Protein AF-A0A699VUV1-F1 (afdb_monomer)

Mean predicted aligned error: 17.01 Å

pLDDT: mean 78.97, std 15.2, range [47.81, 97.5]

Foldseek 3Di:
DDDDDDDPPPCPPVVVVVVVVPPPPPPVPDPQQPDAEPVPRHTRDYVVPDDDDPPD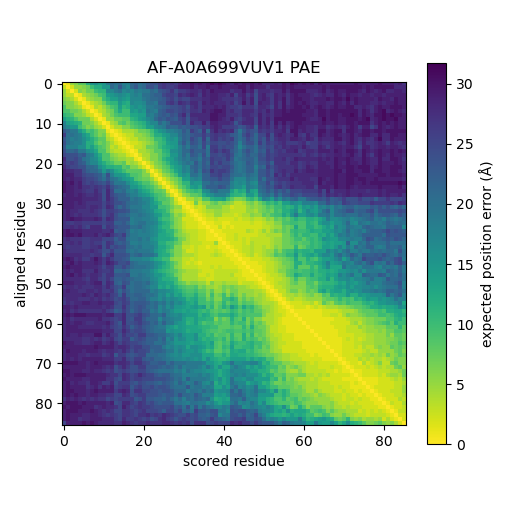DPVNVVVVVVVVVVVVVVVVVVVVVVVVVD

Radius of gyration: 29.76 Å; Cα contacts (8 Å, |Δi|>4): 32; chains: 1; bounding box: 48×71×72 Å

Structure (mmCIF, N/CA/C/O backbone):
data_AF-A0A699VUV1-F1
#
_entry.id   AF-A0A699VUV1-F1
#
loop_
_atom_site.group_PDB
_atom_site.id
_atom_site.type_symbol
_atom_site.label_atom_id
_atom_site.label_alt_id
_atom_site.label_comp_id
_atom_site.label_asym_id
_atom_site.label_entity_id
_atom_site.label_seq_id
_atom_site.pdbx_PDB_ins_code
_atom_site.Cartn_x
_atom_site.Cartn_y
_atom_site.Cartn_z
_atom_site.occupancy
_atom_site.B_iso_or_equiv
_atom_site.auth_seq_id
_atom_site.auth_comp_id
_atom_site.auth_asym_id
_atom_site.auth_atom_id
_atom_site.pdbx_PDB_model_num
ATOM 1 N N . MET A 1 1 ? -15.093 -65.274 35.317 1.00 49.44 1 MET A N 1
ATOM 2 C CA . MET A 1 1 ? -15.151 -63.797 35.208 1.00 49.44 1 MET A CA 1
ATOM 3 C C . MET A 1 1 ? -14.481 -63.390 33.900 1.00 49.44 1 MET A C 1
ATOM 5 O O . MET A 1 1 ? -13.262 -63.369 33.833 1.00 49.44 1 MET A O 1
ATOM 9 N N . GLY A 1 2 ? -15.249 -63.211 32.822 1.00 52.00 2 GLY A N 1
ATOM 10 C CA . GLY A 1 2 ? -14.696 -62.939 31.490 1.00 52.00 2 GLY A CA 1
ATOM 11 C C . GLY A 1 2 ? -14.573 -61.441 31.230 1.00 52.00 2 GLY A C 1
ATOM 12 O O . GLY A 1 2 ? -15.574 -60.786 30.946 1.00 52.00 2 GLY A O 1
ATOM 13 N N . SER A 1 3 ? -13.364 -60.892 31.323 1.00 63.34 3 SER A N 1
ATOM 14 C CA . SER A 1 3 ? -13.099 -59.488 30.997 1.00 63.34 3 SER A CA 1
ATOM 15 C C . SER A 1 3 ? -13.188 -59.268 29.485 1.00 63.34 3 SER A C 1
ATOM 17 O O . SER A 1 3 ? -12.248 -59.558 28.746 1.00 63.34 3 SER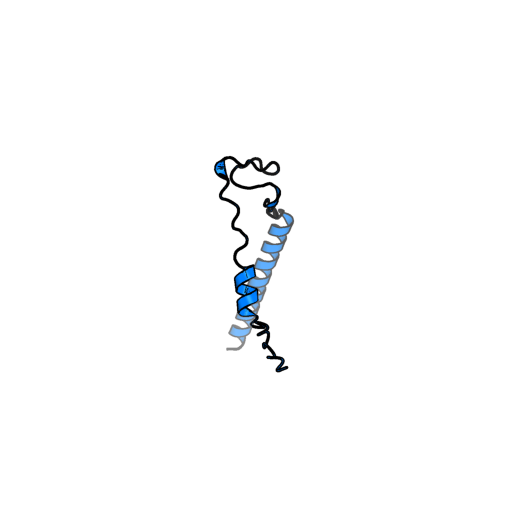 A O 1
ATOM 19 N N . LYS A 1 4 ? -14.322 -58.742 29.009 1.00 62.12 4 LYS A N 1
ATOM 20 C CA . LYS A 1 4 ? -14.473 -58.248 27.632 1.00 62.12 4 LYS A CA 1
ATOM 21 C C . LYS A 1 4 ? -13.561 -57.034 27.431 1.00 62.12 4 LYS A C 1
ATOM 23 O O . LYS A 1 4 ? -13.849 -55.944 27.924 1.00 62.12 4 LYS A O 1
ATOM 28 N N . LYS A 1 5 ? -12.461 -57.215 26.695 1.00 67.00 5 LYS A N 1
ATOM 29 C CA . LYS A 1 5 ? -11.643 -56.106 26.187 1.00 67.00 5 LYS A CA 1
ATOM 30 C C . LYS A 1 5 ? -12.442 -55.362 25.116 1.00 67.00 5 LYS A C 1
ATOM 32 O O . LYS A 1 5 ? -12.727 -55.906 24.056 1.00 67.00 5 LYS A O 1
ATOM 37 N N . LYS A 1 6 ? -12.807 -54.118 25.418 1.00 58.12 6 LYS A N 1
ATOM 38 C CA . LYS A 1 6 ? -13.348 -53.147 24.462 1.00 58.12 6 LYS A CA 1
ATOM 39 C C . LYS A 1 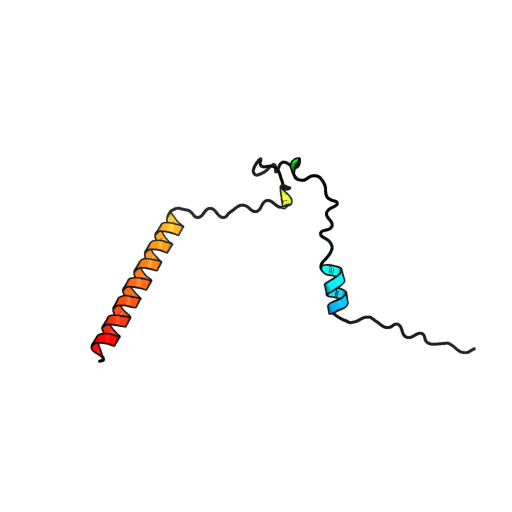6 ? -12.173 -52.464 23.771 1.00 58.12 6 LYS A C 1
ATOM 41 O O . LYS A 1 6 ? -11.347 -51.848 24.440 1.00 58.12 6 LYS A O 1
ATOM 46 N N . ASN A 1 7 ? -12.080 -52.630 22.455 1.00 52.12 7 ASN A N 1
ATOM 47 C CA . ASN A 1 7 ? -11.089 -51.937 21.647 1.00 52.12 7 ASN A CA 1
ATOM 48 C C . ASN A 1 7 ? -11.514 -50.468 21.557 1.00 52.12 7 ASN A C 1
ATOM 50 O O . ASN A 1 7 ? -12.580 -50.165 21.021 1.00 52.12 7 ASN A O 1
ATOM 54 N N . VAL A 1 8 ? -10.730 -49.572 22.151 1.00 58.94 8 VAL A N 1
ATOM 55 C CA . VAL A 1 8 ? -10.896 -48.136 21.934 1.00 58.94 8 VAL A CA 1
ATOM 56 C C . VAL A 1 8 ? -10.331 -47.876 20.550 1.00 58.94 8 VAL A C 1
ATOM 58 O O . VAL A 1 8 ? -9.116 -47.862 20.369 1.00 58.94 8 VAL A O 1
ATOM 61 N N . VAL A 1 9 ? -11.215 -47.735 19.561 1.00 55.69 9 VAL A N 1
ATOM 62 C CA . VAL A 1 9 ? -10.810 -47.263 18.242 1.00 55.69 9 VAL A CA 1
ATOM 63 C C . VAL A 1 9 ? -10.355 -45.817 18.436 1.00 55.69 9 VAL A C 1
ATOM 65 O O . VAL A 1 9 ? -11.149 -44.908 18.664 1.00 55.69 9 VAL A O 1
ATOM 68 N N . VAL A 1 10 ? -9.043 -45.617 18.492 1.00 58.66 10 VAL A N 1
ATOM 69 C CA . VAL A 1 10 ? -8.466 -44.280 18.430 1.00 58.66 10 VAL A CA 1
ATOM 70 C C . VAL A 1 10 ? -8.659 -43.861 16.984 1.00 58.66 10 VAL A C 1
ATOM 72 O O . VAL A 1 10 ? -8.070 -44.448 16.077 1.00 58.66 10 VAL A O 1
ATOM 75 N N . THR A 1 11 ? -9.571 -42.926 16.750 1.00 64.25 11 THR A N 1
ATOM 76 C CA . THR A 1 11 ? -9.794 -42.334 15.434 1.00 64.25 11 THR A CA 1
ATOM 77 C C . THR A 1 11 ? -8.577 -41.475 15.101 1.00 64.25 11 THR A C 1
ATOM 79 O O . THR A 1 11 ? -8.556 -40.274 15.341 1.00 64.25 11 THR A O 1
ATOM 82 N N . SER A 1 12 ? -7.521 -42.123 14.613 1.00 62.09 12 SER A N 1
ATOM 83 C CA . SER A 1 12 ? -6.246 -41.508 14.233 1.00 62.09 12 SER A CA 1
ATOM 84 C C . SER A 1 12 ? -6.299 -40.832 12.865 1.00 62.09 12 SER A C 1
ATOM 86 O O . SER A 1 12 ? -5.256 -40.413 12.372 1.00 62.09 12 SER A O 1
ATOM 88 N N . ASP A 1 13 ? -7.472 -40.787 12.223 1.00 74.19 13 ASP A N 1
ATOM 89 C CA . ASP A 1 13 ? -7.625 -40.207 10.895 1.00 74.19 13 ASP A CA 1
ATOM 90 C C . ASP A 1 13 ? -7.319 -38.700 10.959 1.00 74.19 13 ASP A C 1
ATOM 92 O O . ASP A 1 13 ? -8.078 -37.938 11.574 1.00 74.19 13 ASP A O 1
ATOM 96 N N . PRO A 1 14 ? -6.218 -38.240 10.335 1.00 67.00 14 PRO A N 1
ATOM 97 C CA . PRO A 1 14 ? -5.862 -36.830 10.314 1.00 67.00 14 PRO A CA 1
ATOM 98 C C . PRO A 1 14 ? -6.976 -35.974 9.707 1.00 67.00 14 PRO A C 1
ATOM 100 O O . PRO A 1 14 ? -7.136 -34.822 10.104 1.00 67.00 14 PRO A O 1
ATOM 103 N N . LEU A 1 15 ? -7.774 -36.529 8.787 1.00 70.44 15 LEU A N 1
ATOM 104 C CA . LEU A 1 15 ? -8.870 -35.816 8.136 1.00 70.44 15 LEU A CA 1
ATOM 105 C C . LEU A 1 15 ? -10.010 -35.503 9.108 1.00 70.44 15 LEU A C 1
ATOM 107 O O . LEU A 1 15 ? -10.587 -34.418 9.031 1.00 70.44 15 LEU A O 1
ATOM 111 N N . ALA A 1 16 ? -10.280 -36.390 10.069 1.00 65.50 16 ALA A N 1
ATOM 112 C CA . ALA A 1 16 ? -11.273 -36.150 11.115 1.00 65.50 16 ALA A CA 1
ATOM 113 C C . ALA A 1 16 ? -10.834 -35.004 12.047 1.00 65.50 16 ALA A C 1
ATOM 115 O O . ALA A 1 16 ? -11.626 -34.117 12.360 1.00 65.50 16 ALA A O 1
ATOM 116 N N . LEU A 1 17 ? -9.541 -34.951 12.396 1.00 64.25 17 LEU A N 1
ATOM 117 C CA . LEU A 1 17 ? -8.950 -33.861 13.187 1.00 64.25 17 LEU A CA 1
ATOM 118 C C . LEU A 1 17 ? -8.900 -32.521 12.427 1.00 64.25 17 LEU A C 1
ATOM 120 O O . LEU A 1 17 ? -8.955 -31.452 13.039 1.00 64.25 17 LEU A O 1
ATOM 124 N N . ILE A 1 18 ? -8.769 -32.558 11.097 1.00 62.19 18 ILE A N 1
ATOM 125 C CA . ILE A 1 18 ? -8.789 -31.364 10.240 1.00 62.19 18 ILE A CA 1
ATOM 126 C C . ILE A 1 18 ? -10.222 -30.828 10.102 1.00 62.19 18 ILE A C 1
ATOM 128 O O . ILE A 1 18 ? -10.419 -29.620 10.223 1.00 62.19 18 ILE A O 1
ATOM 132 N N . ALA A 1 19 ? -11.221 -31.702 9.940 1.00 59.44 19 ALA A N 1
ATOM 133 C CA . ALA A 1 19 ? -12.631 -31.318 9.828 1.00 59.44 19 ALA A CA 1
ATOM 134 C C . ALA A 1 19 ? -13.178 -30.638 11.101 1.00 59.44 19 ALA A C 1
ATOM 136 O O . ALA A 1 19 ? -13.961 -29.690 11.010 1.00 59.44 19 ALA A O 1
ATOM 137 N N . GLU A 1 20 ? -12.720 -31.054 12.288 1.00 56.34 20 GLU A N 1
ATOM 138 C CA . GLU A 1 20 ? -13.049 -30.383 13.556 1.00 56.34 20 GLU A CA 1
ATOM 139 C C . GLU A 1 20 ? -12.403 -28.991 13.690 1.00 56.34 20 GLU A C 1
ATOM 141 O O . GLU A 1 20 ? -12.919 -28.124 14.401 1.00 56.34 20 GLU A O 1
ATOM 146 N N . LYS A 1 21 ? -11.274 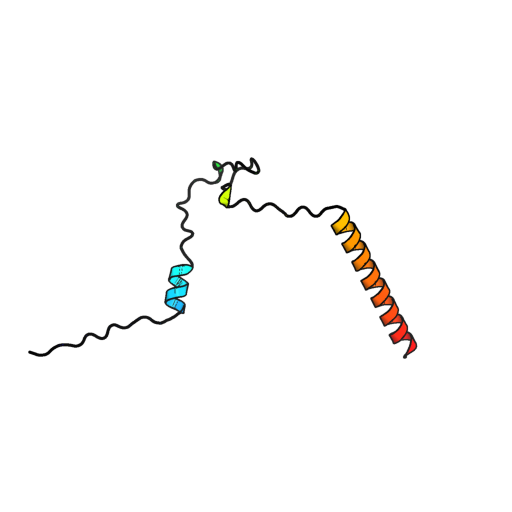-28.744 13.010 1.00 55.84 21 LYS A N 1
ATOM 147 C CA . LYS A 1 21 ? -10.552 -27.461 13.064 1.00 55.84 21 LYS A CA 1
ATOM 148 C C . LYS A 1 21 ? -11.087 -26.406 12.102 1.00 55.84 21 LYS A C 1
ATOM 150 O O . LYS A 1 21 ? -10.860 -25.225 12.350 1.00 55.84 21 LYS A O 1
ATOM 155 N N . THR A 1 22 ? -11.780 -26.788 11.032 1.00 47.81 22 THR A N 1
ATOM 156 C CA . THR A 1 22 ? -12.175 -25.844 9.971 1.00 47.81 22 THR A CA 1
ATOM 157 C C . THR A 1 22 ? -13.474 -25.082 10.228 1.00 47.81 22 THR A C 1
ATOM 159 O O . THR A 1 22 ? -13.838 -24.252 9.407 1.00 47.81 22 THR A O 1
ATOM 162 N N . ASN A 1 23 ? -14.166 -25.298 11.351 1.00 52.38 23 ASN A N 1
ATOM 163 C CA . ASN A 1 23 ? -15.455 -24.646 11.622 1.00 52.38 23 ASN A CA 1
ATOM 164 C C . ASN A 1 23 ? -15.537 -24.094 13.054 1.00 52.38 23 ASN A C 1
ATOM 166 O O . ASN A 1 23 ? -16.346 -24.539 13.863 1.00 52.38 23 ASN A O 1
ATOM 170 N N . LYS A 1 24 ? -14.670 -23.131 13.389 1.00 51.81 24 LYS A N 1
ATOM 171 C CA . LYS A 1 24 ? -14.748 -22.373 14.655 1.00 51.81 24 LYS A CA 1
ATOM 172 C C . LYS A 1 24 ? -14.805 -20.857 14.477 1.00 51.81 24 LYS A C 1
ATOM 174 O O . LYS A 1 24 ? -14.671 -20.134 15.457 1.00 51.81 24 LYS A O 1
ATOM 179 N N . ASP A 1 25 ? -15.100 -20.398 13.267 1.00 53.56 25 ASP A N 1
ATOM 180 C CA . ASP A 1 25 ? -15.480 -19.008 13.002 1.00 53.56 25 ASP A CA 1
ATOM 181 C C . ASP A 1 25 ? -17.008 -18.857 12.965 1.00 53.56 25 ASP A C 1
ATOM 183 O O . ASP A 1 25 ? -17.554 -18.030 12.238 1.00 53.56 25 ASP A O 1
ATOM 187 N N . ASP A 1 26 ? -17.720 -19.647 13.775 1.00 56.75 26 ASP A N 1
ATOM 188 C CA . ASP A 1 26 ? -19.112 -19.361 14.122 1.00 56.75 26 ASP A CA 1
ATOM 189 C C . ASP 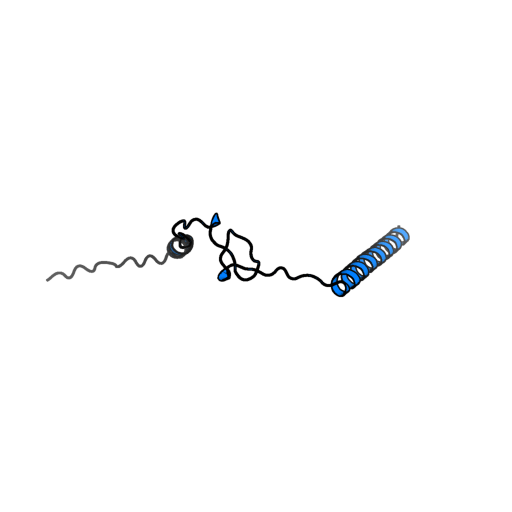A 1 26 ? -19.111 -18.201 15.138 1.00 56.75 26 ASP A C 1
ATOM 191 O O . ASP A 1 26 ? -19.470 -18.326 16.313 1.00 56.75 26 ASP A O 1
ATOM 195 N N . GLU A 1 27 ? -18.601 -17.041 14.700 1.00 61.97 27 GLU A N 1
ATOM 196 C CA . GLU A 1 27 ? -18.897 -15.771 15.341 1.00 61.97 27 GLU A CA 1
ATOM 197 C C . GLU A 1 27 ? -20.406 -15.615 15.225 1.00 61.97 27 GLU A C 1
ATOM 199 O O . GLU A 1 27 ? -20.930 -15.194 14.193 1.00 61.97 27 GLU A O 1
ATOM 204 N N . LYS A 1 28 ? -21.105 -16.004 16.298 1.00 60.94 28 LYS A N 1
ATOM 205 C CA . LYS A 1 28 ? -22.472 -15.603 16.634 1.00 60.94 28 LYS A CA 1
ATOM 206 C C . LYS A 1 28 ? -22.744 -14.272 15.949 1.00 60.94 28 LYS A C 1
ATOM 208 O O . LYS A 1 28 ? -22.195 -13.283 16.427 1.00 60.94 28 LYS A O 1
ATOM 213 N N . LYS A 1 29 ? -23.493 -14.284 14.829 1.00 61.66 29 LYS A N 1
ATOM 214 C CA . LYS A 1 29 ? -23.659 -13.168 13.876 1.00 61.66 29 LYS A CA 1
ATOM 215 C C . LYS A 1 29 ? -24.118 -11.909 14.601 1.00 61.66 29 LYS A C 1
ATOM 217 O O . LYS A 1 29 ? -25.301 -11.585 14.653 1.00 61.66 29 LYS A O 1
ATOM 222 N N . LYS A 1 30 ? -23.180 -11.225 15.237 1.00 68.88 30 LYS A N 1
ATOM 223 C CA . LYS A 1 30 ? -23.384 -9.926 15.834 1.00 68.88 30 LYS A CA 1
ATOM 224 C C . LYS A 1 30 ? -23.406 -8.996 14.643 1.00 68.88 30 LYS A C 1
ATOM 226 O O . LYS A 1 30 ? -22.578 -9.125 13.747 1.00 68.88 30 LYS A O 1
ATOM 231 N N . ASP A 1 31 ? -24.397 -8.125 14.602 1.00 79.00 31 ASP A N 1
ATOM 232 C CA . ASP A 1 31 ? -24.541 -7.167 13.519 1.00 79.00 31 ASP A CA 1
ATOM 233 C C . ASP A 1 31 ? -23.265 -6.311 13.397 1.00 79.00 31 ASP A C 1
ATOM 235 O O . ASP A 1 31 ? -23.047 -5.369 14.164 1.00 79.00 31 ASP A O 1
ATOM 239 N N . MET A 1 32 ? -22.399 -6.681 12.449 1.00 81.88 32 MET A N 1
ATOM 240 C CA . MET A 1 32 ? -21.111 -6.033 12.207 1.00 81.88 32 MET A CA 1
ATOM 241 C C . MET A 1 32 ? -21.289 -4.617 11.660 1.00 81.88 32 MET A C 1
ATOM 243 O O . MET A 1 32 ? -20.382 -3.800 11.809 1.00 81.88 32 MET A O 1
ATOM 247 N N . SER A 1 33 ? -22.456 -4.290 11.085 1.00 80.75 33 SER A N 1
ATOM 248 C CA . SER A 1 33 ? -22.734 -2.950 10.552 1.00 80.75 33 SER A CA 1
ATOM 249 C C . SER A 1 33 ? -22.670 -1.875 11.639 1.00 80.75 33 SER A C 1
ATOM 251 O O . SER A 1 33 ? -22.293 -0.742 11.373 1.00 80.75 33 SER A O 1
ATOM 253 N N . ARG A 1 34 ? -22.935 -2.249 12.896 1.00 85.56 34 ARG A N 1
ATOM 254 C CA . ARG A 1 34 ? -22.860 -1.355 14.060 1.00 85.56 34 ARG A CA 1
ATOM 255 C C . ARG A 1 34 ? -21.483 -1.314 14.721 1.00 85.56 34 ARG A C 1
ATOM 257 O O . ARG A 1 34 ? -21.246 -0.489 15.604 1.00 85.56 34 ARG A O 1
ATOM 264 N N . VAL A 1 35 ? -20.573 -2.213 14.346 1.00 89.88 35 VAL A N 1
ATOM 265 C CA . VAL A 1 35 ? -19.234 -2.290 14.939 1.00 89.88 35 VAL A CA 1
ATOM 266 C C . VAL A 1 35 ? -18.336 -1.260 14.270 1.00 89.88 35 VAL A C 1
ATOM 268 O O . VAL A 1 35 ? -17.949 -1.422 13.116 1.00 89.88 35 VAL A O 1
ATOM 271 N N . LYS A 1 36 ? -17.959 -0.216 15.010 1.00 91.75 36 LYS A N 1
ATOM 272 C CA . LYS A 1 36 ? -17.009 0.801 14.550 1.00 91.75 36 LYS A CA 1
ATOM 273 C C . LYS A 1 36 ? -15.589 0.468 14.999 1.00 91.75 36 LYS A C 1
ATOM 275 O O . LYS A 1 36 ? -15.303 0.391 16.192 1.00 91.75 36 LYS A O 1
ATOM 280 N N . CYS A 1 37 ? -14.671 0.332 14.049 1.00 91.94 37 CYS A N 1
ATOM 281 C CA . CYS A 1 37 ? -13.256 0.138 14.338 1.00 91.94 37 CYS A CA 1
ATOM 282 C C . CYS A 1 37 ? -12.630 1.431 14.884 1.00 91.94 37 CYS A C 1
ATOM 284 O O . CYS A 1 37 ? -12.624 2.460 14.206 1.00 91.94 37 CYS A O 1
ATOM 286 N N . TYR A 1 38 ? -12.040 1.385 16.081 1.00 90.56 38 TYR A N 1
ATOM 287 C CA . TYR A 1 38 ? -11.373 2.546 16.688 1.00 90.56 38 TYR A CA 1
ATOM 288 C C . TYR A 1 38 ? -10.164 3.047 15.880 1.00 90.56 38 TYR A C 1
ATOM 290 O O . TYR A 1 38 ? -9.919 4.252 15.834 1.00 90.56 38 TYR A O 1
ATOM 298 N N . ASN A 1 39 ? -9.447 2.146 15.197 1.00 89.19 39 ASN A N 1
ATOM 299 C CA . ASN A 1 39 ? -8.217 2.477 14.470 1.00 89.19 39 ASN A CA 1
ATOM 300 C C . ASN A 1 39 ? -8.470 3.206 13.142 1.00 89.19 39 ASN A C 1
ATOM 302 O O . ASN A 1 39 ? -7.736 4.132 12.808 1.00 89.19 39 ASN A O 1
ATOM 306 N N . CYS A 1 40 ? -9.479 2.793 12.368 1.00 89.25 40 CYS A N 1
ATOM 307 C CA . CYS A 1 40 ? -9.765 3.376 11.047 1.00 89.25 40 CYS A CA 1
ATOM 308 C C . CYS A 1 40 ? -11.067 4.186 10.991 1.00 89.25 40 CYS A C 1
ATOM 310 O O . CYS A 1 40 ? -11.365 4.787 9.962 1.00 89.25 40 CYS A O 1
ATOM 312 N N . LYS A 1 41 ? -11.840 4.197 12.086 1.00 89.50 41 LYS A N 1
ATOM 313 C CA . LYS A 1 41 ? -13.143 4.864 12.238 1.00 89.50 41 LYS A CA 1
ATOM 314 C C . LYS A 1 41 ? -14.218 4.433 11.231 1.00 89.50 41 LYS A C 1
ATOM 316 O O . LYS A 1 41 ? -15.228 5.125 11.115 1.00 89.50 41 LYS A O 1
ATOM 321 N N . LYS A 1 42 ? -14.028 3.296 10.555 1.00 89.62 42 LYS A N 1
ATOM 322 C CA . LYS A 1 42 ? -15.010 2.669 9.658 1.00 89.62 42 LYS A CA 1
ATOM 323 C C . LYS A 1 42 ? -15.803 1.588 10.388 1.00 89.62 42 LYS A C 1
ATOM 325 O O . LYS A 1 42 ? -15.292 0.968 11.321 1.00 89.62 42 LYS A O 1
ATOM 330 N N . GLU A 1 43 ? -17.036 1.382 9.951 1.00 91.25 43 GLU A N 1
ATOM 331 C CA . GLU A 1 43 ? -17.919 0.322 10.440 1.00 91.25 43 GLU A CA 1
ATOM 332 C C . GLU A 1 43 ? -17.604 -1.032 9.773 1.00 91.25 43 GLU A C 1
ATOM 334 O O . GLU A 1 43 ? -16.846 -1.087 8.798 1.00 91.25 43 GLU A O 1
ATOM 339 N N . GLY A 1 44 ? -18.141 -2.132 10.307 1.00 89.88 44 GLY A N 1
ATOM 340 C CA . GLY A 1 44 ? -18.075 -3.458 9.682 1.00 89.88 44 GLY A CA 1
ATOM 341 C C . GLY A 1 44 ? -16.968 -4.398 10.171 1.00 89.88 44 GLY A C 1
ATOM 342 O O . GLY A 1 44 ? -16.919 -5.529 9.700 1.00 89.88 44 GLY A O 1
ATOM 343 N N . HIS A 1 45 ? -16.074 -3.976 11.074 1.00 91.44 45 HIS A N 1
ATOM 344 C CA . HIS A 1 45 ? -15.020 -4.850 11.622 1.00 91.44 45 HIS A CA 1
ATOM 345 C C . HIS A 1 45 ? -14.515 -4.393 12.993 1.00 91.44 45 HIS A C 1
ATOM 347 O O . HIS A 1 45 ? -14.541 -3.203 13.324 1.00 91.44 45 HIS A O 1
ATOM 353 N N . PHE A 1 46 ? -13.977 -5.333 13.773 1.00 89.50 46 PHE A N 1
ATOM 354 C CA . PHE A 1 46 ? -13.307 -5.020 15.029 1.00 89.50 46 PHE A CA 1
ATOM 355 C C . PHE A 1 46 ? -11.888 -4.494 14.803 1.00 89.50 46 PHE A C 1
ATOM 357 O O . PHE A 1 46 ? -11.216 -4.803 13.819 1.00 89.50 46 PHE A O 1
ATOM 364 N N . ALA A 1 47 ? -11.379 -3.739 15.780 1.00 88.81 47 ALA A N 1
ATOM 365 C CA . ALA A 1 47 ? -9.997 -3.261 15.755 1.00 88.81 47 ALA A CA 1
ATOM 366 C C . ALA A 1 47 ? -8.964 -4.406 15.761 1.00 88.81 47 ALA A C 1
ATOM 368 O O . ALA A 1 47 ? -7.858 -4.212 15.263 1.00 88.81 47 ALA A O 1
ATOM 369 N N . LYS A 1 48 ? -9.325 -5.592 16.277 1.00 89.25 48 LYS A N 1
ATOM 370 C CA . LYS A 1 48 ? -8.482 -6.800 16.250 1.00 89.25 48 LYS A CA 1
ATOM 371 C C . LYS A 1 48 ? -8.227 -7.299 14.822 1.00 89.25 48 LYS A C 1
ATOM 373 O O . LYS A 1 48 ? -7.137 -7.780 14.534 1.00 89.25 48 LYS A O 1
ATOM 378 N N . ASP A 1 49 ? -9.195 -7.106 13.931 1.00 87.38 49 ASP A N 1
ATOM 379 C CA . ASP A 1 49 ? -9.129 -7.552 12.535 1.00 87.38 49 ASP A CA 1
ATOM 380 C C . ASP A 1 49 ? -8.540 -6.477 11.612 1.00 87.38 49 ASP A C 1
ATOM 382 O O . ASP A 1 49 ? -8.362 -6.690 10.410 1.00 87.38 49 ASP A O 1
ATOM 386 N N . TYR A 1 50 ? -8.212 -5.303 12.163 1.00 89.12 50 TYR A N 1
ATOM 387 C CA . TYR A 1 50 ? -7.655 -4.197 11.404 1.00 89.12 50 TYR A CA 1
ATOM 388 C C . TYR A 1 50 ? -6.243 -4.522 10.899 1.00 89.12 50 TYR A C 1
ATOM 390 O O . TYR A 1 50 ? -5.246 -4.405 11.615 1.00 89.12 50 TYR A O 1
ATOM 398 N N . LYS A 1 51 ? -6.144 -4.863 9.611 1.00 88.19 51 LYS A N 1
ATOM 399 C CA . LYS A 1 51 ? -4.873 -4.994 8.894 1.00 88.19 51 LYS A CA 1
ATOM 400 C C . LYS A 1 51 ? -4.536 -3.669 8.220 1.00 88.19 51 LYS A C 1
ATOM 402 O O . LYS A 1 51 ? -5.147 -3.289 7.222 1.00 88.19 51 LYS A O 1
ATOM 407 N N . LYS A 1 52 ? -3.539 -2.958 8.752 1.00 83.56 52 LYS A N 1
ATOM 408 C CA . LYS A 1 52 ? -3.044 -1.728 8.126 1.00 83.56 52 LYS A CA 1
ATOM 409 C C . LYS A 1 52 ? -2.399 -2.072 6.784 1.00 83.56 52 LYS A C 1
ATOM 411 O O . LYS A 1 52 ? -1.453 -2.859 6.730 1.00 83.56 52 LYS A O 1
ATOM 416 N N . ALA A 1 53 ? -2.889 -1.462 5.709 1.00 83.69 53 ALA A N 1
ATOM 417 C CA . ALA A 1 53 ? -2.220 -1.552 4.421 1.00 83.69 53 ALA A CA 1
ATOM 418 C C . ALA A 1 53 ? -0.801 -0.980 4.558 1.00 83.69 53 ALA A C 1
ATOM 420 O O . ALA A 1 53 ? -0.610 0.110 5.108 1.00 83.69 53 ALA A O 1
ATOM 421 N N . LYS A 1 54 ? 0.200 -1.710 4.059 1.00 83.94 54 LYS A N 1
ATOM 422 C CA . LYS A 1 54 ? 1.555 -1.171 3.929 1.00 83.94 54 LYS A CA 1
ATOM 423 C C . LYS A 1 54 ? 1.519 -0.114 2.832 1.00 83.94 54 LYS A C 1
ATOM 425 O O . LYS A 1 54 ? 1.558 -0.444 1.648 1.00 83.94 54 LYS A O 1
ATOM 430 N N . VAL A 1 55 ? 1.392 1.147 3.235 1.00 86.94 55 VAL A N 1
ATOM 431 C CA . VAL A 1 55 ? 1.520 2.276 2.316 1.00 86.94 55 VAL A CA 1
ATOM 432 C C . VAL A 1 55 ? 2.954 2.263 1.809 1.00 86.94 55 VAL A C 1
ATOM 434 O O . VAL A 1 55 ? 3.900 2.415 2.578 1.00 86.94 55 VAL A O 1
ATOM 437 N N . LYS A 1 56 ? 3.108 2.001 0.517 1.00 92.62 56 LYS A N 1
ATOM 438 C CA . LYS A 1 56 ? 4.393 2.103 -0.165 1.00 92.62 56 LYS A CA 1
ATOM 439 C C . LYS A 1 56 ? 4.711 3.582 -0.339 1.00 92.62 56 LYS A C 1
ATOM 441 O O . LYS A 1 56 ? 3.857 4.342 -0.792 1.00 92.62 56 LYS A O 1
ATOM 446 N N . ASP A 1 57 ? 5.913 3.977 0.048 1.00 93.38 57 ASP A N 1
ATOM 447 C CA . ASP A 1 57 ? 6.370 5.352 -0.094 1.00 93.38 57 ASP A CA 1
ATOM 448 C C . ASP A 1 57 ? 6.833 5.657 -1.530 1.00 93.38 57 ASP A C 1
ATOM 450 O O . ASP A 1 57 ? 6.975 4.775 -2.384 1.00 93.38 57 ASP A O 1
ATOM 454 N N . TYR A 1 58 ? 7.078 6.938 -1.805 1.00 93.00 58 TYR A N 1
ATOM 455 C CA . TYR A 1 58 ? 7.586 7.393 -3.100 1.00 93.00 58 TYR A CA 1
ATOM 456 C C . TYR A 1 58 ? 8.926 6.730 -3.472 1.00 93.00 58 TYR A C 1
ATOM 458 O O . TYR A 1 58 ? 9.161 6.417 -4.641 1.00 93.00 58 TYR A O 1
ATOM 466 N N . LYS A 1 59 ? 9.791 6.458 -2.485 1.00 95.88 59 LYS A N 1
ATOM 467 C CA . LYS A 1 59 ? 11.106 5.836 -2.692 1.00 95.88 59 LYS A CA 1
ATOM 468 C C . LYS A 1 59 ? 10.964 4.408 -3.222 1.00 95.88 59 LYS A C 1
ATOM 470 O O . LYS A 1 59 ? 11.639 4.054 -4.185 1.00 95.88 59 LYS A O 1
ATOM 475 N N . TYR A 1 60 ? 10.050 3.620 -2.661 1.00 96.31 60 TYR A N 1
ATOM 476 C CA . TYR A 1 60 ? 9.712 2.280 -3.127 1.00 96.31 60 TYR A CA 1
ATOM 477 C C . TYR A 1 60 ? 9.279 2.303 -4.593 1.00 96.31 60 TYR A C 1
ATOM 479 O O . TYR A 1 60 ? 9.799 1.533 -5.402 1.00 96.31 60 TYR A O 1
ATOM 487 N N . TYR A 1 61 ? 8.359 3.202 -4.957 1.00 95.00 61 TYR A N 1
ATOM 488 C CA . TYR A 1 61 ? 7.883 3.294 -6.337 1.00 95.00 61 TYR A CA 1
ATOM 489 C C . TYR A 1 61 ? 8.990 3.738 -7.294 1.00 95.00 61 TYR A C 1
ATOM 491 O O . TYR A 1 61 ? 9.147 3.132 -8.353 1.00 95.00 61 TYR A O 1
ATOM 499 N N . LYS A 1 62 ? 9.814 4.719 -6.897 1.00 95.50 62 LYS A N 1
ATOM 500 C CA . LYS A 1 62 ? 10.967 5.170 -7.686 1.00 95.50 62 LYS A CA 1
ATOM 501 C C . LYS A 1 62 ? 11.923 4.010 -7.982 1.00 95.50 62 LYS A C 1
ATOM 503 O O . LYS A 1 62 ? 12.282 3.804 -9.139 1.00 95.50 62 LYS A O 1
ATOM 508 N N . THR A 1 63 ? 12.269 3.206 -6.974 1.00 97.50 63 THR A N 1
ATOM 509 C CA . THR A 1 63 ? 13.135 2.029 -7.148 1.00 97.50 63 THR A CA 1
ATOM 510 C C . THR A 1 63 ? 12.493 0.962 -8.034 1.00 97.50 63 THR A C 1
ATOM 512 O O . THR A 1 63 ? 13.163 0.413 -8.903 1.00 97.50 63 THR A O 1
ATOM 515 N N . LYS A 1 64 ? 11.195 0.674 -7.871 1.00 95.56 64 LYS A N 1
ATOM 516 C CA . LYS A 1 64 ? 10.508 -0.335 -8.697 1.00 95.56 64 LYS A CA 1
ATOM 517 C C . LYS A 1 64 ? 10.432 0.065 -10.173 1.00 95.56 64 LYS A C 1
ATOM 519 O O . LYS A 1 64 ? 10.584 -0.805 -11.022 1.00 95.56 64 LYS A O 1
ATOM 524 N N . ILE A 1 65 ? 10.250 1.352 -10.478 1.00 96.69 65 ILE A N 1
ATOM 525 C CA . ILE A 1 65 ? 10.285 1.864 -11.858 1.00 96.69 65 ILE A CA 1
ATOM 526 C C . ILE A 1 65 ? 11.694 1.737 -12.449 1.00 96.69 65 ILE A C 1
ATOM 528 O O . ILE A 1 65 ? 11.833 1.329 -13.596 1.00 96.69 65 ILE A O 1
ATOM 532 N N . LEU A 1 66 ? 12.731 2.073 -11.676 1.00 95.94 66 LEU A N 1
ATOM 533 C CA . LEU A 1 66 ? 14.129 1.936 -12.101 1.00 95.94 66 LEU A CA 1
ATOM 534 C C . LEU A 1 66 ? 14.491 0.483 -12.432 1.00 95.94 66 LEU A C 1
ATOM 536 O O . LEU A 1 66 ? 15.115 0.244 -13.459 1.00 95.94 66 LEU A O 1
ATOM 540 N N . LEU A 1 67 ? 14.070 -0.472 -11.599 1.00 96.12 67 LEU A N 1
ATOM 541 C CA . LEU A 1 67 ? 14.285 -1.901 -11.854 1.00 96.12 67 LEU A CA 1
ATOM 542 C C . LEU A 1 67 ? 13.569 -2.360 -13.128 1.00 96.12 67 LEU A C 1
ATOM 544 O O . LEU A 1 67 ? 14.204 -2.900 -14.018 1.00 96.12 67 LEU A O 1
ATOM 548 N N . ALA A 1 68 ? 12.284 -2.031 -13.277 1.00 95.50 68 ALA A N 1
ATOM 549 C CA . ALA A 1 68 ? 11.511 -2.430 -14.455 1.00 95.50 68 ALA A CA 1
ATOM 550 C C . ALA A 1 68 ? 12.009 -1.809 -15.775 1.00 95.50 68 ALA A C 1
ATOM 552 O O . ALA A 1 68 ? 11.654 -2.293 -16.846 1.00 95.50 68 ALA A O 1
ATOM 553 N N . LYS 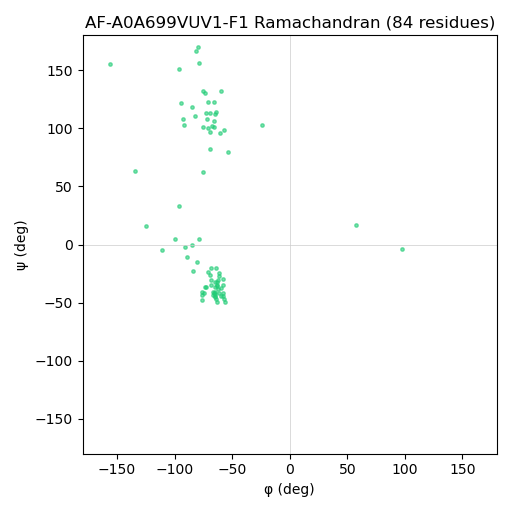A 1 69 ? 12.766 -0.705 -15.717 1.00 94.00 69 LYS A N 1
ATOM 554 C CA . LYS A 1 69 ? 13.463 -0.152 -16.886 1.00 94.00 69 LYS A CA 1
ATOM 555 C C . LYS A 1 69 ? 14.708 -0.972 -17.218 1.00 94.00 69 LYS A C 1
ATOM 557 O O . LYS A 1 69 ? 14.829 -1.401 -18.353 1.00 94.00 69 LYS A O 1
ATOM 562 N N . LYS A 1 70 ? 15.544 -1.275 -16.220 1.00 92.56 70 LYS A N 1
ATOM 563 C CA . LYS A 1 70 ? 16.735 -2.118 -16.406 1.00 92.56 70 LYS A CA 1
ATOM 564 C C . LYS A 1 70 ? 16.401 -3.498 -16.964 1.00 92.56 70 LYS A C 1
ATOM 566 O O . LYS A 1 70 ? 17.067 -3.928 -17.890 1.00 92.56 70 LYS A O 1
ATOM 571 N N . ASP A 1 71 ? 15.336 -4.130 -16.473 1.00 90.94 71 ASP A N 1
ATOM 572 C CA . ASP A 1 71 ? 14.902 -5.441 -16.977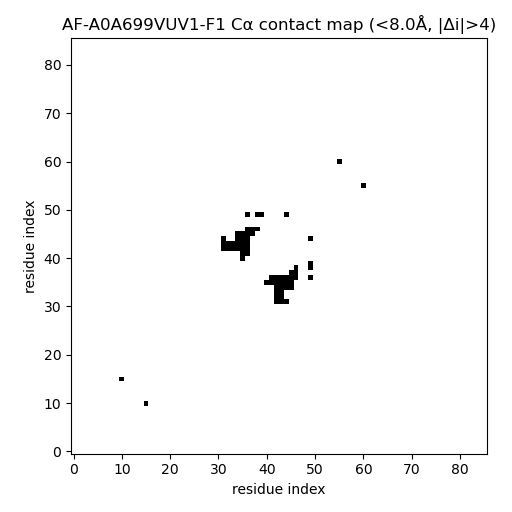 1.00 90.94 71 ASP A CA 1
ATOM 573 C C . ASP A 1 71 ? 14.493 -5.383 -18.463 1.00 90.94 71 ASP A C 1
ATOM 575 O O . ASP A 1 71 ? 14.631 -6.364 -19.188 1.00 90.94 71 ASP A O 1
ATOM 579 N N . LYS A 1 72 ? 13.970 -4.237 -18.931 1.00 90.00 72 LYS A N 1
ATOM 580 C CA . LYS A 1 72 ? 13.641 -4.029 -20.351 1.00 90.00 72 LYS A CA 1
ATOM 581 C C . LYS A 1 72 ? 14.886 -3.778 -21.182 1.00 90.00 72 LYS A C 1
ATOM 583 O O . LYS A 1 72 ? 14.983 -4.341 -22.261 1.00 90.00 72 LYS A O 1
ATOM 588 N N . ASP A 1 73 ? 15.805 -2.958 -20.682 1.00 91.75 73 ASP A N 1
ATOM 589 C CA . ASP A 1 73 ? 17.070 -2.683 -21.364 1.00 91.75 73 ASP A CA 1
ATOM 590 C C . ASP A 1 73 ? 17.883 -3.985 -21.511 1.00 91.75 73 ASP A C 1
ATOM 592 O O . ASP A 1 73 ? 18.397 -4.270 -22.585 1.00 91.75 73 ASP A O 1
ATOM 596 N N . GLU A 1 74 ? 17.913 -4.832 -20.477 1.00 91.38 74 GLU A N 1
ATOM 597 C CA . GLU A 1 74 ? 18.539 -6.160 -20.523 1.00 91.38 74 GLU A CA 1
ATOM 598 C C . GLU A 1 74 ? 17.833 -7.100 -21.510 1.00 91.38 74 GLU A C 1
ATOM 600 O O . GLU A 1 74 ? 18.497 -7.790 -22.278 1.00 91.38 74 GLU A O 1
ATOM 605 N N . GLN A 1 75 ? 16.496 -7.090 -21.566 1.00 91.81 75 GLN A N 1
ATOM 606 C CA . GLN A 1 75 ? 15.771 -7.865 -22.578 1.00 91.81 75 GLN A CA 1
ATOM 607 C C . GLN A 1 75 ? 16.073 -7.416 -24.012 1.00 91.81 75 GLN A C 1
ATOM 609 O O . GLN A 1 75 ? 16.155 -8.259 -24.901 1.00 91.81 75 GLN A O 1
ATOM 614 N N . VAL A 1 76 ? 16.217 -6.108 -24.243 1.00 89.19 76 VAL A N 1
ATOM 615 C CA . VAL A 1 76 ? 16.579 -5.567 -25.561 1.00 89.19 76 VAL A CA 1
ATOM 616 C C . VAL A 1 76 ? 17.974 -6.038 -25.957 1.00 89.19 76 VAL A C 1
ATOM 618 O O . VAL A 1 76 ? 18.132 -6.558 -27.056 1.00 89.19 76 VAL A O 1
ATOM 621 N N . LEU A 1 77 ? 18.948 -5.945 -25.046 1.00 86.94 77 LEU A N 1
ATOM 622 C CA . LEU A 1 77 ? 20.313 -6.420 -25.291 1.00 86.94 77 LEU A CA 1
ATOM 623 C C . LEU A 1 77 ? 20.345 -7.912 -25.651 1.00 86.94 77 LEU A C 1
ATOM 625 O O . LEU A 1 77 ? 20.988 -8.304 -26.617 1.00 86.94 77 LEU A O 1
ATOM 629 N N . LEU A 1 78 ? 19.589 -8.741 -24.925 1.00 88.06 78 LEU A N 1
ATOM 630 C CA . LEU A 1 78 ? 19.498 -10.176 -25.212 1.00 88.06 78 LEU A CA 1
ATOM 631 C C . LEU A 1 78 ? 18.882 -10.471 -26.590 1.00 88.06 78 LEU A C 1
ATOM 633 O O . LEU A 1 78 ? 19.284 -11.427 -27.250 1.00 88.06 78 LEU A O 1
ATOM 637 N N . ALA A 1 79 ? 17.911 -9.669 -27.035 1.00 87.56 79 ALA A N 1
ATOM 638 C CA . ALA A 1 79 ? 17.298 -9.824 -28.352 1.00 87.56 79 ALA A CA 1
ATOM 639 C C . ALA A 1 79 ? 18.237 -9.392 -29.492 1.00 87.56 79 ALA A C 1
ATOM 641 O O . ALA A 1 79 ? 18.243 -10.025 -30.546 1.00 87.56 79 ALA A O 1
ATOM 642 N N . GLU A 1 80 ? 19.035 -8.342 -29.282 1.00 86.75 80 GLU A N 1
ATOM 643 C CA . GLU A 1 80 ? 20.056 -7.893 -30.236 1.00 86.75 80 GLU A CA 1
ATOM 644 C C . GLU A 1 80 ? 21.161 -8.940 -30.415 1.00 86.75 80 GLU A C 1
ATOM 646 O O . GLU A 1 80 ? 21.491 -9.279 -31.551 1.00 86.75 80 GLU A O 1
ATOM 651 N N . ASP A 1 81 ? 21.667 -9.517 -29.319 1.00 89.69 81 ASP A N 1
ATOM 652 C CA . ASP A 1 81 ? 22.666 -10.594 -29.369 1.00 89.69 81 ASP A CA 1
ATOM 653 C C . ASP A 1 81 ? 22.141 -11.818 -30.133 1.00 89.69 81 ASP A C 1
ATOM 655 O O . ASP A 1 81 ? 22.875 -12.455 -30.888 1.00 89.69 81 ASP A O 1
ATOM 659 N N . GLN A 1 82 ? 20.853 -12.137 -29.981 1.00 86.25 82 GLN A N 1
ATOM 660 C CA . GLN A 1 82 ? 20.229 -13.252 -30.687 1.00 86.25 82 GLN A CA 1
ATOM 661 C C . GLN A 1 82 ? 20.000 -12.955 -32.178 1.00 86.25 82 GLN A C 1
ATOM 663 O O . GLN A 1 82 ? 20.195 -13.846 -32.998 1.00 86.25 82 GLN A O 1
ATOM 668 N N . ALA A 1 83 ? 19.658 -11.713 -32.538 1.00 85.12 83 ALA A N 1
ATOM 669 C CA . ALA A 1 83 ? 19.527 -11.274 -33.931 1.00 85.12 83 ALA A CA 1
ATOM 670 C C . ALA A 1 83 ? 20.878 -11.157 -34.661 1.00 85.12 83 ALA A C 1
ATOM 672 O O . ALA A 1 83 ? 20.922 -11.220 -35.885 1.00 85.12 83 ALA A O 1
ATOM 673 N N . TRP A 1 84 ? 21.980 -10.973 -33.928 1.00 83.31 84 TRP A N 1
ATOM 674 C CA . TRP A 1 84 ? 23.332 -10.930 -34.495 1.00 83.31 84 TRP A CA 1
ATOM 675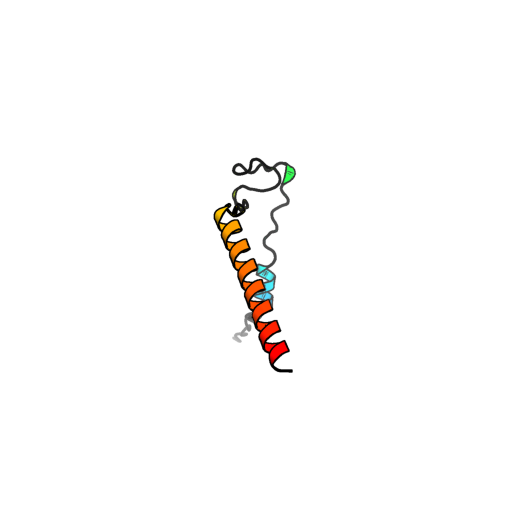 C C . TRP A 1 84 ? 23.926 -12.323 -34.763 1.00 83.31 84 TRP A C 1
ATOM 677 O O . TRP A 1 84 ? 24.919 -12.445 -35.478 1.00 83.31 84 TRP A O 1
ATOM 687 N N . MET A 1 85 ? 23.328 -13.368 -34.184 1.00 75.56 85 MET A N 1
ATOM 688 C CA . MET A 1 85 ? 23.764 -14.764 -34.304 1.00 75.56 85 MET A CA 1
ATOM 689 C C . MET A 1 85 ? 22.956 -15.575 -35.343 1.00 75.56 85 MET A C 1
ATOM 691 O O . MET A 1 85 ? 23.187 -16.781 -35.460 1.00 75.56 85 MET A O 1
ATOM 695 N N . GLU A 1 86 ? 22.036 -14.941 -36.083 1.00 65.00 86 GLU A N 1
ATOM 696 C CA . GLU A 1 86 ? 21.362 -15.478 -37.288 1.00 65.00 86 GLU A CA 1
ATOM 697 C C . GLU A 1 86 ? 22.131 -15.131 -38.574 1.00 65.00 86 GLU A C 1
ATOM 699 O O . GLU A 1 86 ? 22.207 -16.015 -39.461 1.00 65.00 86 GLU A O 1
#

Nearest PDB structures (foldseek):
  2ihx-assembly1_A  TM=4.593E-01  e=2.427E+00  Rous sarcoma virus
  2ms0-assembly1_A  TM=3.998E-01  e=2.609E+00  Murine leukemia virus

Organism: Tanacetum cinerariifolium (NCBI:txid118510)

InterPro domains:
  IPR001878 Zinc finger, CCHC-type [PF00098] (36-49)
  IPR036875 Zinc finger, CCHC-type superfamily [SSF57756] (23-49)

Secondary structure (DSSP, 8-state):
-------------HHHHHHHHS---------GGG-B-TTT--BSS-GGG--------HHHHHHHHHHHHHHHHHHHHHHHHHHHT-

Sequence (86 aa):
MGSKKKNVVVTSDPLALIAEKTNKDDEKKKDMSRVKCYNCKKEGHFAKDYKKAKVKDYKYYKTKILLAKKDKDEQVLLAEDQAWME

Solvent-accessible surface area (backbone atoms only — not comparable to full-atom values): 5661 Å² total; per-residue (Å²): 138,84,82,80,82,76,83,79,80,73,84,77,53,65,65,62,60,48,60,69,65,75,72,77,82,77,66,75,84,64,73,37,77,77,33,62,12,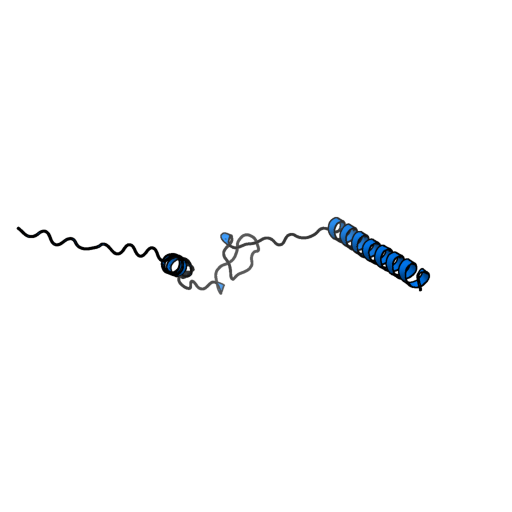82,85,79,71,44,60,56,42,56,57,90,73,63,74,79,77,84,79,77,52,72,65,58,54,53,52,54,52,52,50,61,47,50,58,48,55,52,52,49,52,54,51,50,59,54,65,73,73,111